Protein AF-A0AAE8T0L7-F1 (afdb_monomer_lite)

Secondary structure (DSSP, 8-state):
--HHHHHHHHHHHHHHHHTT--HHHHHHHHHHHHHHHHHHHHHHHHHHHHHHHT----

pLDDT: mean 88.39, std 6.46, range [61.72, 94.0]

Foldseek 3Di:
DDPVVLVVLLLVQLVCVLVVHRVSVVVNLVVCCVPPNDVRSVVSNVVSVCVSVVPPRD

Organism: Burkholderia cepacia (NCBI:txi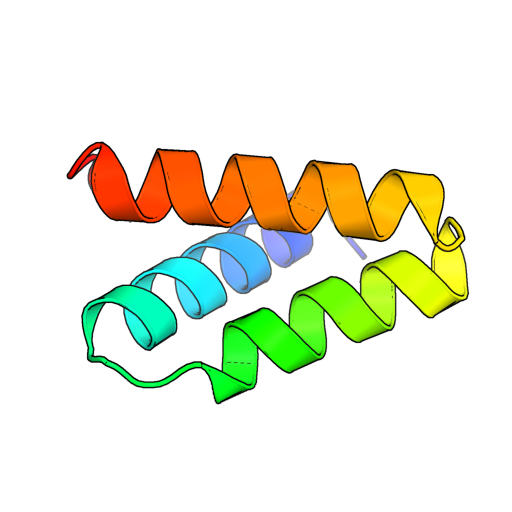d292)

Radius of gyration: 10.75 Å; chains: 1; bounding box: 19×26×25 Å

Structure (mmCIF, N/CA/C/O backbone):
data_AF-A0AAE8T0L7-F1
#
_entry.id   AF-A0AAE8T0L7-F1
#
loop_
_atom_site.group_PDB
_atom_site.id
_atom_site.type_symbol
_atom_site.label_atom_id
_atom_site.label_alt_id
_atom_site.label_comp_id
_atom_site.label_asym_id
_atom_site.label_entity_id
_atom_site.label_seq_id
_atom_site.pdbx_PDB_ins_code
_atom_site.Cartn_x
_atom_site.Cartn_y
_atom_site.Cartn_z
_atom_site.occupancy
_atom_site.B_iso_or_equiv
_atom_site.auth_seq_id
_atom_site.auth_comp_id
_atom_site.auth_asym_id
_atom_site.auth_atom_id
_atom_site.pdbx_PDB_model_num
ATOM 1 N N . MET A 1 1 ? -7.168 16.225 -0.157 1.00 67.25 1 MET A N 1
ATOM 2 C CA . MET A 1 1 ? -7.180 14.806 -0.556 1.00 67.25 1 MET A CA 1
ATOM 3 C C . MET A 1 1 ? -8.578 14.292 -0.312 1.00 67.25 1 MET A C 1
ATOM 5 O O . MET A 1 1 ? -9.001 14.220 0.835 1.00 67.25 1 MET A O 1
ATOM 9 N N . THR A 1 2 ? -9.311 14.054 -1.387 1.00 86.50 2 THR A N 1
ATOM 10 C CA . THR A 1 2 ? -10.668 13.510 -1.344 1.00 86.50 2 THR A CA 1
ATOM 11 C C . THR A 1 2 ? -10.626 11.983 -1.190 1.00 86.50 2 THR A C 1
ATOM 13 O O . THR A 1 2 ? -9.613 11.361 -1.526 1.00 86.50 2 THR A O 1
ATOM 16 N N . PRO A 1 3 ? -11.711 11.347 -0.711 1.00 82.88 3 PRO A N 1
ATOM 17 C CA . PRO A 1 3 ? -11.807 9.887 -0.666 1.00 82.88 3 PRO A CA 1
ATOM 18 C C . PRO A 1 3 ? -11.575 9.224 -2.033 1.00 82.88 3 PRO A C 1
ATOM 20 O O . PRO A 1 3 ? -10.947 8.170 -2.105 1.00 82.88 3 PRO A O 1
A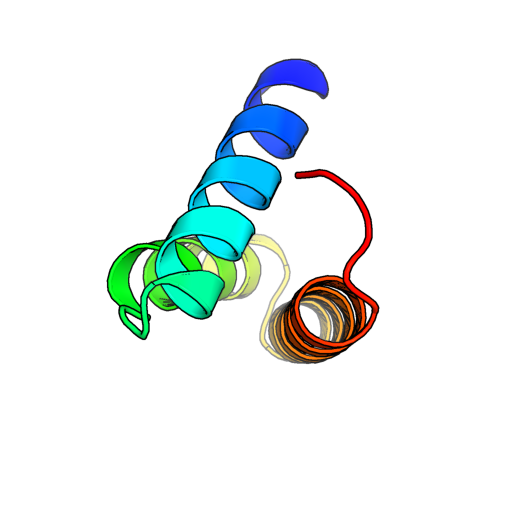TOM 23 N N . GLN A 1 4 ? -12.014 9.878 -3.113 1.00 86.50 4 GLN A N 1
ATOM 24 C CA . GLN A 1 4 ? -11.827 9.406 -4.484 1.00 86.50 4 GLN A CA 1
ATOM 25 C C . GLN A 1 4 ? -10.342 9.372 -4.872 1.00 86.50 4 GLN A C 1
ATOM 27 O O . GLN A 1 4 ? -9.843 8.340 -5.306 1.00 86.50 4 GLN A O 1
ATOM 32 N N . GLU A 1 5 ? -9.593 10.446 -4.608 1.00 85.81 5 GLU A N 1
ATOM 33 C CA . GLU A 1 5 ? -8.149 10.484 -4.882 1.00 85.81 5 GLU A CA 1
ATOM 34 C C . GLU A 1 5 ? -7.361 9.430 -4.085 1.00 85.81 5 GLU A C 1
ATOM 36 O O . GLU A 1 5 ? -6.368 8.888 -4.578 1.00 85.81 5 GLU A O 1
ATOM 41 N N . CYS A 1 6 ? -7.782 9.133 -2.849 1.00 84.94 6 CYS A N 1
ATOM 42 C CA . CYS A 1 6 ? -7.205 8.041 -2.062 1.00 84.94 6 CYS A CA 1
ATOM 43 C C . CYS A 1 6 ? -7.436 6.689 -2.735 1.00 84.94 6 CYS A C 1
ATOM 45 O O . CYS A 1 6 ? -6.498 5.896 -2.851 1.00 84.94 6 CYS A O 1
ATOM 47 N N . LEU A 1 7 ? -8.670 6.444 -3.183 1.00 86.62 7 LEU A N 1
ATOM 48 C CA . LEU A 1 7 ? -9.038 5.215 -3.871 1.00 86.62 7 LEU A CA 1
ATOM 49 C C . LEU A 1 7 ? -8.244 5.065 -5.173 1.00 86.62 7 LEU A C 1
ATOM 51 O O . LEU A 1 7 ? -7.622 4.030 -5.381 1.00 86.62 7 LEU A O 1
ATOM 55 N N . ASP A 1 8 ? -8.166 6.108 -5.998 1.00 90.56 8 ASP A N 1
ATOM 56 C CA . ASP A 1 8 ? -7.420 6.075 -7.260 1.00 90.56 8 ASP A CA 1
ATOM 57 C C . ASP A 1 8 ? -5.928 5.774 -7.051 1.00 90.56 8 ASP A C 1
ATOM 59 O O . ASP A 1 8 ? -5.337 4.964 -7.772 1.00 90.56 8 ASP A O 1
ATOM 63 N N . ARG A 1 9 ? -5.305 6.359 -6.018 1.00 88.19 9 ARG A N 1
ATOM 64 C CA . ARG A 1 9 ? -3.908 6.059 -5.655 1.00 88.19 9 ARG A CA 1
ATOM 65 C C . ARG A 1 9 ? -3.729 4.626 -5.168 1.00 88.19 9 ARG A C 1
ATOM 67 O O . ARG A 1 9 ? -2.747 3.984 -5.541 1.00 88.19 9 ARG A O 1
ATOM 74 N N . PHE A 1 10 ? -4.666 4.122 -4.368 1.00 88.62 10 PHE A N 1
ATOM 75 C CA . PHE A 1 10 ? -4.650 2.740 -3.901 1.00 88.62 10 PHE A CA 1
ATOM 76 C C . PHE A 1 10 ? -4.776 1.757 -5.071 1.00 88.62 10 PHE A C 1
ATOM 78 O O . PHE A 1 10 ? -3.940 0.867 -5.219 1.00 88.62 10 PHE A O 1
ATOM 85 N N . LEU A 1 11 ? -5.745 1.962 -5.965 1.00 90.38 11 LEU A N 1
ATOM 86 C CA . LEU A 1 11 ? -5.941 1.119 -7.146 1.00 90.38 11 LEU A CA 1
ATOM 87 C C . LEU A 1 11 ? -4.733 1.173 -8.089 1.00 90.38 11 LEU A C 1
ATOM 89 O O . LEU A 1 11 ? -4.286 0.142 -8.594 1.00 90.38 11 LEU A O 1
ATOM 93 N N . ALA A 1 12 ? -4.133 2.352 -8.278 1.00 91.81 12 ALA A N 1
ATOM 94 C CA . ALA A 1 12 ? -2.903 2.490 -9.050 1.00 91.81 12 ALA A CA 1
ATOM 95 C C . ALA A 1 12 ? -1.732 1.708 -8.431 1.00 91.81 12 ALA A C 1
ATOM 97 O O . ALA A 1 12 ? -0.954 1.105 -9.171 1.00 91.81 12 ALA A O 1
ATOM 98 N N . ALA A 1 13 ? -1.615 1.693 -7.101 1.00 90.75 13 ALA A N 1
ATOM 99 C CA . ALA A 1 13 ? -0.611 0.911 -6.386 1.00 90.75 13 ALA A CA 1
ATOM 100 C C . ALA A 1 13 ? -0.847 -0.603 -6.511 1.00 90.75 13 ALA A C 1
ATOM 102 O O . ALA A 1 13 ? 0.107 -1.351 -6.721 1.00 90.75 13 ALA A O 1
ATOM 103 N N . VAL A 1 14 ? -2.106 -1.050 -6.468 1.00 90.88 14 VAL A N 1
ATOM 104 C CA . VAL A 1 14 ? -2.481 -2.457 -6.689 1.00 90.88 14 VAL A CA 1
ATOM 105 C C . VAL A 1 14 ? -2.136 -2.905 -8.110 1.00 90.88 14 VAL A C 1
ATOM 107 O O . VAL A 1 14 ? -1.544 -3.968 -8.292 1.00 90.88 14 VAL A O 1
ATOM 110 N N . ARG A 1 15 ? -2.481 -2.107 -9.129 1.00 90.00 15 ARG A N 1
ATOM 111 C CA . ARG A 1 15 ? -2.179 -2.431 -10.535 1.00 90.00 15 ARG A CA 1
ATOM 112 C C . ARG A 1 15 ? -0.676 -2.494 -10.798 1.00 90.00 15 ARG A C 1
ATOM 114 O O . ARG A 1 15 ? -0.235 -3.376 -11.527 1.00 90.00 15 ARG A O 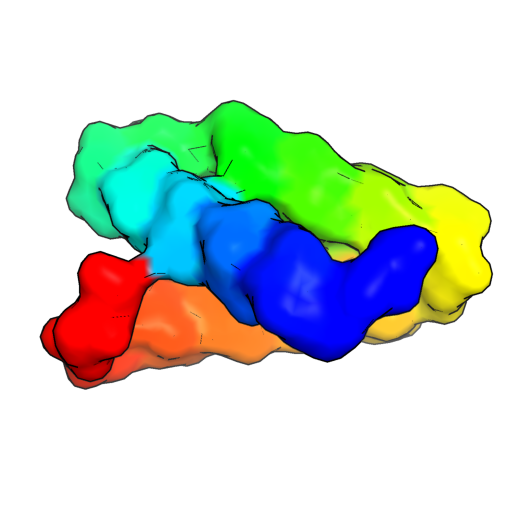1
ATOM 121 N N . ASP A 1 16 ? 0.100 -1.585 -10.206 1.00 91.56 16 ASP A N 1
ATOM 122 C CA . ASP A 1 16 ? 1.563 -1.605 -10.300 1.00 91.56 16 ASP A CA 1
ATOM 123 C C . ASP A 1 16 ? 2.118 -2.899 -9.694 1.00 91.56 16 ASP A C 1
ATOM 125 O O . ASP A 1 16 ? 2.814 -3.645 -10.385 1.00 91.56 16 ASP A O 1
ATOM 129 N N . ALA A 1 17 ? 1.711 -3.220 -8.458 1.00 88.94 17 ALA A N 1
ATOM 130 C CA . ALA A 1 17 ? 2.165 -4.411 -7.741 1.00 88.94 17 ALA A CA 1
ATOM 131 C C . ALA A 1 17 ? 1.829 -5.707 -8.497 1.00 88.94 17 ALA A C 1
ATOM 133 O O . ALA A 1 17 ? 2.670 -6.599 -8.603 1.00 88.94 17 ALA A O 1
ATOM 134 N N . ARG A 1 18 ? 0.636 -5.793 -9.101 1.00 88.69 18 ARG A N 1
ATOM 135 C CA . ARG A 1 18 ? 0.244 -6.922 -9.967 1.00 88.69 18 ARG A CA 1
ATOM 136 C C . ARG A 1 18 ? 1.071 -7.028 -11.242 1.00 88.69 18 ARG A C 1
ATOM 138 O O . ARG A 1 18 ? 1.282 -8.129 -11.733 1.00 88.69 18 ARG A O 1
ATOM 145 N N . ALA A 1 19 ? 1.559 -5.907 -11.763 1.00 89.50 19 ALA A N 1
ATOM 146 C CA . ALA A 1 19 ? 2.478 -5.881 -12.896 1.00 89.50 19 ALA A CA 1
ATOM 147 C C . ALA A 1 19 ? 3.933 -6.211 -12.496 1.00 89.50 19 ALA A C 1
ATOM 149 O O . ALA A 1 19 ? 4.839 -6.026 -13.306 1.00 89.50 19 ALA A O 1
ATOM 150 N N . GLY A 1 20 ? 4.180 -6.642 -11.250 1.00 87.94 20 GLY A N 1
ATOM 151 C CA . GLY A 1 20 ? 5.519 -6.911 -10.719 1.00 87.94 20 GLY A CA 1
ATOM 152 C C . GLY A 1 20 ? 6.324 -5.647 -10.398 1.00 87.94 20 GLY A C 1
ATOM 153 O O . GLY A 1 20 ? 7.509 -5.733 -10.081 1.00 87.94 20 GLY A O 1
ATOM 154 N N . ARG A 1 21 ? 5.699 -4.466 -10.469 1.00 88.88 21 ARG A N 1
ATOM 155 C CA . ARG A 1 21 ? 6.320 -3.170 -10.179 1.00 88.88 21 ARG A CA 1
ATOM 156 C C . ARG A 1 21 ? 5.844 -2.678 -8.816 1.00 88.88 21 ARG A C 1
ATOM 158 O O . ARG A 1 21 ? 4.656 -2.611 -8.556 1.00 88.88 21 ARG A O 1
ATOM 165 N N . ASN A 1 22 ? 6.752 -2.318 -7.916 1.00 86.00 22 ASN A N 1
ATOM 166 C CA . ASN A 1 22 ? 6.364 -1.911 -6.557 1.00 86.00 22 ASN A CA 1
ATOM 167 C C . ASN A 1 22 ? 6.472 -0.399 -6.314 1.00 86.00 22 ASN A C 1
ATOM 169 O O . ASN A 1 22 ? 6.256 0.055 -5.193 1.00 86.00 22 ASN A O 1
ATOM 173 N N . GLY A 1 23 ? 6.793 0.402 -7.333 1.00 90.88 23 GLY A N 1
ATOM 174 C CA . GLY A 1 23 ? 7.094 1.827 -7.171 1.00 90.88 23 GLY A CA 1
ATOM 175 C C . GLY A 1 23 ? 5.921 2.619 -6.592 1.00 90.88 23 GLY A C 1
ATOM 176 O O . GLY A 1 23 ? 6.091 3.374 -5.633 1.00 90.88 23 GLY A O 1
ATOM 177 N N . LYS A 1 24 ? 4.705 2.394 -7.105 1.00 90.62 24 LYS A N 1
ATOM 178 C CA . LYS A 1 24 ? 3.505 3.086 -6.603 1.00 90.62 24 LYS A CA 1
ATOM 179 C C . LYS A 1 24 ? 3.071 2.585 -5.227 1.00 90.62 24 LYS A C 1
ATOM 181 O O . LYS A 1 24 ? 2.618 3.382 -4.408 1.00 90.62 24 LYS A O 1
ATOM 186 N N . ALA A 1 25 ? 3.250 1.294 -4.950 1.00 89.88 25 ALA A N 1
ATOM 187 C CA . ALA A 1 25 ? 2.996 0.722 -3.629 1.00 89.88 25 ALA A CA 1
ATOM 188 C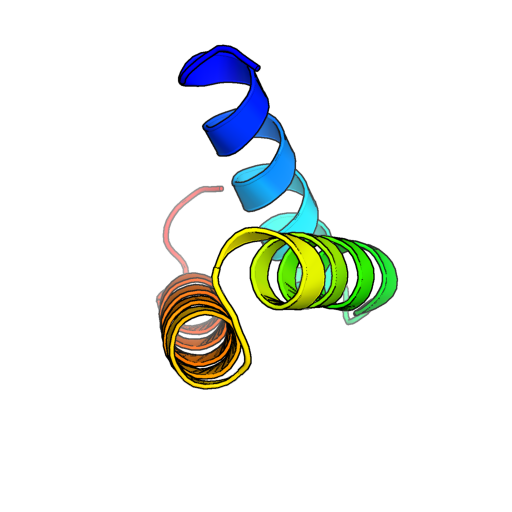 C . ALA A 1 25 ? 3.950 1.301 -2.573 1.00 89.88 25 ALA A C 1
ATOM 190 O O . ALA A 1 25 ? 3.501 1.710 -1.503 1.00 89.88 25 ALA A O 1
ATOM 191 N N . HIS A 1 26 ? 5.241 1.426 -2.893 1.00 91.69 2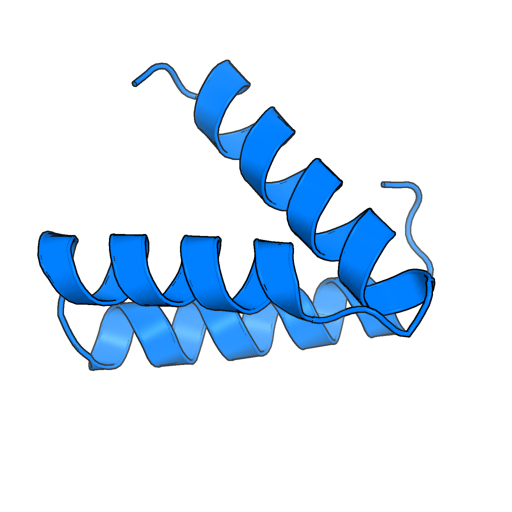6 HIS A N 1
ATOM 192 C CA . HIS A 1 26 ? 6.220 2.068 -2.016 1.00 91.69 26 HIS A CA 1
ATOM 193 C C . HIS A 1 26 ? 5.889 3.539 -1.760 1.00 91.69 26 HIS A C 1
ATOM 195 O O . HIS A 1 26 ? 5.893 3.958 -0.605 1.00 91.69 26 HIS A O 1
ATOM 201 N N . ALA A 1 27 ? 5.543 4.303 -2.801 1.00 93.25 27 ALA A N 1
ATOM 202 C CA . ALA A 1 27 ? 5.158 5.707 -2.654 1.00 93.25 27 ALA A CA 1
ATOM 203 C C . ALA A 1 27 ? 3.906 5.884 -1.775 1.00 93.25 27 ALA A C 1
ATOM 205 O O . ALA A 1 27 ? 3.865 6.770 -0.921 1.00 93.25 27 ALA A O 1
ATOM 206 N N . LEU A 1 28 ? 2.903 5.013 -1.937 1.00 91.25 28 LEU A N 1
ATOM 207 C CA . LEU A 1 28 ? 1.699 5.016 -1.105 1.00 91.25 28 LEU A CA 1
ATOM 208 C C . LEU A 1 28 ? 2.037 4.751 0.369 1.00 91.25 28 LEU A C 1
ATOM 210 O O . LEU A 1 28 ? 1.638 5.522 1.238 1.00 91.25 28 LEU A O 1
ATOM 214 N N . ILE A 1 29 ? 2.793 3.685 0.649 1.00 92.56 29 ILE A N 1
ATOM 215 C CA . ILE A 1 29 ? 3.165 3.295 2.018 1.00 92.56 29 ILE A CA 1
ATOM 216 C C . ILE A 1 29 ? 4.041 4.371 2.673 1.00 92.56 29 ILE A C 1
ATOM 218 O O . ILE A 1 29 ? 3.848 4.673 3.850 1.00 92.56 29 ILE A O 1
ATOM 222 N N . ALA A 1 30 ? 4.964 4.981 1.923 1.00 93.69 30 ALA A N 1
ATOM 223 C CA . ALA A 1 30 ? 5.789 6.085 2.408 1.00 93.69 30 ALA A CA 1
ATOM 224 C C . ALA A 1 30 ? 4.924 7.284 2.823 1.00 93.69 30 ALA A C 1
ATOM 226 O O . ALA A 1 30 ? 5.044 7.762 3.947 1.00 93.69 30 ALA A O 1
ATOM 227 N N . SER A 1 31 ? 3.966 7.678 1.979 1.00 91.69 31 SER A N 1
ATOM 228 C CA . SER A 1 31 ? 3.049 8.776 2.298 1.00 91.69 31 SER A CA 1
ATOM 229 C C . SER A 1 31 ? 2.183 8.483 3.530 1.00 91.69 31 SER A C 1
ATOM 231 O O . SER A 1 31 ? 1.956 9.370 4.354 1.00 91.69 31 SER A O 1
ATOM 233 N N . VAL A 1 32 ? 1.724 7.236 3.696 1.00 91.00 32 VAL A N 1
ATOM 234 C CA . VAL A 1 32 ? 0.997 6.813 4.906 1.00 91.00 32 VAL A CA 1
ATOM 235 C C . VAL A 1 32 ? 1.906 6.875 6.133 1.00 91.00 32 VAL A C 1
ATOM 237 O O . VAL A 1 32 ? 1.474 7.368 7.173 1.00 91.00 32 VAL A O 1
ATOM 240 N N . ARG A 1 33 ? 3.165 6.435 6.019 1.00 94.00 33 ARG A N 1
ATOM 241 C CA . ARG A 1 33 ? 4.145 6.499 7.111 1.00 94.00 33 ARG A CA 1
ATOM 242 C C . ARG A 1 33 ? 4.396 7.932 7.565 1.00 94.00 33 ARG A C 1
ATOM 244 O O . ARG A 1 33 ? 4.408 8.175 8.766 1.00 94.00 33 ARG A O 1
ATOM 251 N N . GLU A 1 34 ? 4.571 8.862 6.632 1.00 93.94 34 GLU A N 1
ATOM 252 C CA . GLU A 1 34 ? 4.814 10.275 6.948 1.00 93.94 34 GLU A CA 1
ATOM 253 C C . GLU A 1 34 ? 3.624 10.930 7.660 1.00 93.94 34 GLU A C 1
ATOM 255 O O . GLU A 1 34 ? 3.813 11.760 8.544 1.00 93.94 34 GLU A O 1
ATOM 260 N N . ARG A 1 35 ? 2.392 10.551 7.305 1.00 91.81 35 ARG A N 1
ATOM 261 C CA . ARG A 1 35 ? 1.173 11.197 7.824 1.00 91.81 35 ARG A CA 1
ATOM 262 C C . ARG A 1 35 ? 0.597 10.543 9.073 1.00 91.81 35 ARG A C 1
ATOM 264 O O . ARG A 1 35 ? -0.012 11.221 9.892 1.00 91.81 35 ARG A O 1
ATOM 271 N N . HIS A 1 36 ? 0.729 9.225 9.179 1.00 92.50 36 HIS A N 1
ATOM 272 C CA . HIS A 1 36 ? 0.028 8.409 10.173 1.00 92.50 36 HIS A CA 1
ATOM 273 C C . HIS A 1 36 ? 0.974 7.510 10.982 1.00 92.50 36 HIS A C 1
ATOM 275 O O . HIS A 1 36 ? 0.530 6.766 11.856 1.00 92.50 36 HIS A O 1
ATOM 281 N N . GLY A 1 37 ? 2.279 7.579 10.716 1.00 93.50 37 GLY A N 1
ATOM 282 C CA . GLY A 1 37 ? 3.300 6.831 11.435 1.00 93.50 37 GLY A CA 1
ATOM 283 C C . GLY A 1 37 ? 3.515 5.408 10.919 1.00 93.50 37 GLY A C 1
ATOM 284 O O . GLY A 1 37 ? 2.841 4.905 10.016 1.00 93.50 37 GLY A O 1
ATOM 285 N N . ALA A 1 38 ? 4.505 4.737 11.509 1.00 93.31 38 ALA A N 1
ATOM 286 C CA . ALA A 1 38 ? 4.955 3.422 11.060 1.00 93.31 38 ALA A CA 1
ATOM 287 C C . ALA A 1 38 ? 3.880 2.332 11.203 1.00 93.31 38 ALA A C 1
ATOM 289 O O . ALA A 1 38 ? 3.725 1.524 10.293 1.00 93.31 38 ALA A O 1
ATOM 290 N N . ALA A 1 39 ? 3.104 2.337 12.291 1.00 93.56 39 ALA A N 1
ATOM 291 C CA . ALA A 1 39 ? 2.062 1.334 12.522 1.00 93.56 39 ALA A CA 1
ATOM 292 C C . ALA A 1 39 ? 0.977 1.362 11.428 1.00 93.56 39 ALA A C 1
ATOM 294 O O . ALA A 1 39 ? 0.616 0.321 10.881 1.00 93.56 39 ALA A O 1
ATOM 295 N N . ALA A 1 40 ? 0.515 2.558 11.048 1.00 89.88 40 ALA A N 1
ATOM 296 C CA . ALA A 1 40 ? -0.454 2.729 9.968 1.00 89.88 40 ALA A CA 1
ATOM 297 C C . ALA A 1 40 ? 0.110 2.285 8.608 1.00 89.88 40 ALA A C 1
ATOM 299 O O . ALA A 1 40 ? -0.602 1.686 7.802 1.00 89.88 40 ALA A O 1
ATOM 300 N N . ALA A 1 41 ? 1.399 2.532 8.364 1.00 92.56 41 ALA A N 1
ATOM 301 C CA . ALA A 1 41 ? 2.068 2.112 7.138 1.00 92.56 41 ALA A CA 1
ATOM 302 C C . ALA A 1 41 ? 2.157 0.582 7.008 1.00 92.56 41 ALA A C 1
ATOM 304 O O . ALA A 1 41 ? 1.940 0.052 5.918 1.00 92.56 41 ALA A O 1
ATOM 305 N N . GLU A 1 42 ? 2.416 -0.136 8.105 1.00 93.50 42 GLU A N 1
ATOM 306 C CA . GLU A 1 42 ? 2.435 -1.606 8.102 1.00 93.50 42 GLU A CA 1
ATOM 307 C C . GLU A 1 42 ? 1.040 -2.201 7.863 1.00 93.50 42 GLU A C 1
ATOM 309 O O . GLU A 1 42 ? 0.898 -3.155 7.093 1.00 93.50 42 GLU A O 1
ATOM 314 N N . ILE A 1 43 ? -0.008 -1.599 8.441 1.00 92.81 43 ILE A N 1
ATOM 315 C CA . ILE A 1 43 ? -1.400 -1.981 8.156 1.00 92.81 43 ILE A CA 1
ATOM 316 C C . ILE A 1 43 ? -1.704 -1.775 6.666 1.00 92.81 43 ILE A C 1
ATOM 318 O O . ILE A 1 43 ? -2.155 -2.704 5.998 1.00 92.81 43 ILE A O 1
ATOM 322 N N . ALA A 1 44 ? -1.384 -0.600 6.116 1.00 90.12 44 ALA A N 1
ATOM 323 C CA . ALA A 1 44 ? -1.603 -0.295 4.702 1.00 90.12 44 ALA A CA 1
ATOM 324 C C . ALA A 1 44 ? -0.840 -1.253 3.773 1.00 90.12 44 ALA A C 1
ATOM 326 O O . ALA A 1 44 ? -1.377 -1.696 2.757 1.00 90.12 44 ALA A O 1
ATOM 327 N N . ARG A 1 45 ? 0.396 -1.621 4.132 1.00 91.75 45 ARG A N 1
ATOM 328 C CA . ARG A 1 45 ? 1.193 -2.611 3.400 1.00 91.75 45 ARG A CA 1
ATOM 329 C C . ARG A 1 45 ? 0.518 -3.981 3.384 1.00 91.75 45 ARG A C 1
ATOM 331 O O . ARG A 1 45 ? 0.464 -4.617 2.329 1.00 91.75 45 ARG A O 1
ATOM 338 N N . ARG A 1 46 ? 0.032 -4.447 4.538 1.00 92.12 46 ARG A N 1
ATOM 339 C CA . ARG A 1 46 ? -0.645 -5.744 4.662 1.00 92.12 46 ARG A CA 1
ATOM 340 C C . ARG A 1 46 ? -1.931 -5.772 3.842 1.00 92.12 46 ARG A C 1
ATOM 342 O O . ARG A 1 46 ? -2.121 -6.699 3.062 1.00 92.12 46 ARG A O 1
ATOM 349 N N . GLU A 1 47 ? -2.748 -4.731 3.952 1.00 90.38 47 GLU A N 1
ATOM 350 C CA . GLU A 1 47 ? -4.000 -4.611 3.202 1.00 90.38 47 GLU A CA 1
ATOM 351 C C . GLU A 1 47 ? -3.763 -4.543 1.692 1.00 90.38 47 GLU A C 1
ATOM 353 O O . GLU A 1 47 ? -4.434 -5.237 0.929 1.00 90.38 47 GLU A O 1
ATOM 358 N N . LEU A 1 48 ? -2.751 -3.790 1.248 1.00 89.50 48 LEU A N 1
ATOM 359 C CA . LEU A 1 48 ? -2.367 -3.748 -0.162 1.00 89.50 48 LEU A CA 1
ATOM 360 C C . LEU A 1 48 ? -1.965 -5.136 -0.668 1.00 89.50 48 LEU A C 1
ATOM 362 O O . LEU A 1 48 ? -2.431 -5.554 -1.727 1.00 89.50 48 LEU A O 1
ATOM 366 N N . ARG A 1 49 ? -1.143 -5.875 0.088 1.00 89.12 49 ARG A N 1
ATOM 367 C CA . ARG A 1 49 ? -0.732 -7.236 -0.284 1.00 89.12 49 ARG A CA 1
ATOM 368 C C . ARG A 1 49 ? -1.925 -8.187 -0.353 1.00 89.12 49 ARG A C 1
ATOM 370 O O . ARG A 1 49 ? -2.053 -8.898 -1.344 1.00 89.12 49 ARG A O 1
ATOM 377 N N . ASN A 1 50 ? -2.802 -8.159 0.649 1.00 90.06 50 ASN A N 1
ATOM 378 C CA . ASN A 1 50 ? -4.023 -8.967 0.677 1.00 90.06 50 ASN A CA 1
ATOM 379 C C . ASN A 1 50 ? -4.908 -8.671 -0.542 1.00 90.06 50 ASN A C 1
ATOM 381 O O . ASN A 1 50 ? -5.445 -9.579 -1.169 1.00 90.06 50 ASN A O 1
ATOM 385 N N . TYR A 1 51 ? -5.045 -7.398 -0.915 1.00 89.44 51 TYR A N 1
ATOM 386 C CA . TYR A 1 51 ? -5.866 -7.002 -2.053 1.00 89.44 51 TYR A CA 1
ATOM 387 C C . TYR A 1 51 ? -5.242 -7.407 -3.397 1.00 89.44 51 TYR A C 1
ATOM 389 O O . 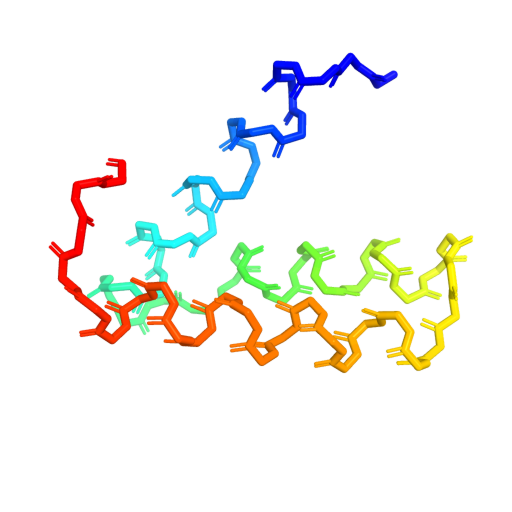TYR A 1 51 ? -5.942 -7.900 -4.288 1.00 89.44 51 TYR A O 1
ATOM 397 N N . VAL A 1 52 ? -3.923 -7.250 -3.540 1.00 87.25 52 VAL A N 1
ATOM 398 C CA . VAL A 1 52 ? -3.162 -7.732 -4.703 1.00 87.25 52 VAL A CA 1
ATOM 399 C C . VAL A 1 52 ? -3.366 -9.237 -4.885 1.00 87.25 52 VAL A C 1
ATOM 401 O O . VAL A 1 52 ? -3.746 -9.640 -5.985 1.00 87.25 52 VAL A O 1
ATOM 404 N N . ASP A 1 53 ? -3.203 -10.010 -3.808 1.00 87.81 53 ASP A N 1
ATOM 405 C CA . ASP A 1 53 ? -3.328 -11.473 -3.763 1.00 87.81 53 ASP A CA 1
ATOM 406 C C . ASP A 1 53 ? -4.764 -11.964 -4.011 1.00 87.81 53 ASP A C 1
ATOM 408 O O . ASP A 1 53 ? -4.978 -12.919 -4.749 1.00 87.81 53 ASP A O 1
ATOM 412 N N . SER A 1 54 ? -5.772 -11.238 -3.512 1.00 86.06 54 SER A N 1
ATOM 413 C CA . SER A 1 54 ? -7.188 -11.619 -3.643 1.00 86.06 54 SER A CA 1
ATOM 414 C C . SER A 1 54 ? -7.721 -11.709 -5.081 1.00 86.06 54 SER A C 1
ATOM 416 O O . SER A 1 54 ? -8.858 -12.132 -5.283 1.00 86.06 54 SER A O 1
ATOM 418 N N . GLY A 1 55 ? -6.979 -11.218 -6.080 1.00 74.06 55 GLY A N 1
ATOM 419 C CA . GLY A 1 55 ? -7.416 -11.195 -7.480 1.00 74.06 55 GLY A CA 1
ATOM 420 C C . GLY A 1 55 ? -8.620 -10.285 -7.774 1.00 74.06 55 GLY A C 1
ATOM 421 O O . GLY A 1 55 ? -9.046 -10.193 -8.926 1.00 74.06 55 GLY A O 1
ATOM 422 N N . LYS A 1 56 ? -9.163 -9.567 -6.776 1.00 79.81 56 LYS A N 1
ATOM 423 C CA . LYS A 1 56 ? -10.296 -8.639 -6.950 1.00 79.81 56 LYS A CA 1
ATOM 424 C C . LYS A 1 56 ? -9.985 -7.571 -7.999 1.00 79.81 56 LYS A C 1
ATOM 426 O O . LYS A 1 56 ? -8.858 -7.085 -8.071 1.00 79.81 56 LYS A O 1
ATOM 431 N N . ARG A 1 57 ? -10.967 -7.183 -8.818 1.00 66.56 57 ARG A N 1
ATOM 432 C CA . ARG A 1 57 ? -10.777 -6.128 -9.830 1.00 66.56 57 ARG A CA 1
ATOM 433 C C . ARG A 1 57 ? -10.320 -4.824 -9.168 1.00 66.56 57 ARG A C 1
ATOM 435 O O . ARG A 1 57 ? -10.961 -4.371 -8.228 1.00 66.56 57 ARG A O 1
ATOM 442 N N . ALA A 1 58 ? -9.214 -4.278 -9.678 1.00 61.72 58 ALA A N 1
ATOM 443 C CA . ALA A 1 58 ? -8.604 -3.025 -9.247 1.00 61.72 58 ALA A CA 1
ATOM 444 C C . ALA A 1 58 ? -8.771 -1.951 -10.318 1.00 61.72 58 ALA A C 1
ATOM 446 O O . ALA A 1 58 ? -8.553 -2.261 -11.509 1.00 61.72 58 ALA A O 1
#

Sequence (58 aa):
MTPQECLDRFLAAVRDARAGRNGKAHALIASVRERHGAAAAEIARRELRNYVDSGKRA